Protein AF-A0ABD0PQY0-F1 (afdb_monomer_lite)

Organism: Cirrhinus mrigala (NCBI:txid683832)

Foldseek 3Di:
DEEEFDQDPVPPVRL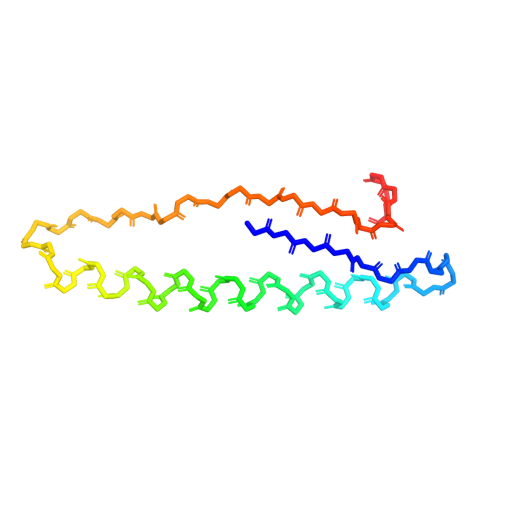VVVVVVVVVVVVVVQVVVQVVVVVVDPDPDRDRDDDDYDYNSNDDPVD

Radius of gyration: 15.74 Å; chains: 1; bounding box: 30×18×43 Å

InterPro domains:
  IPR036691 Endonuclease/exonuclease/phosphatase superfamily [G3DSA:3.60.10.10] (1-63)
  IPR036691 Endonuclease/exonuclease/phosphatase superfamily [SSF56219] (1-63)
  IPR050410 CCR4/nocturin mRNA turnover and transcription [PTHR12121] (1-63)

Structure (mmCIF, N/CA/C/O backbone):
data_AF-A0ABD0PQY0-F1
#
_entry.id   AF-A0ABD0PQY0-F1
#
loop_
_atom_site.group_PDB
_atom_site.id
_atom_site.type_symbol
_atom_site.label_atom_id
_atom_site.label_alt_id
_atom_site.label_comp_id
_atom_site.label_asym_id
_atom_site.label_entity_id
_atom_site.label_seq_id
_atom_site.pdbx_PDB_ins_code
_atom_site.Cartn_x
_atom_site.Cartn_y
_atom_site.Cartn_z
_atom_site.occupancy
_atom_site.B_iso_or_equiv
_atom_site.auth_seq_id
_atom_site.auth_comp_id
_atom_site.auth_asym_id
_atom_site.auth_atom_id
_atom_site.pdbx_PDB_model_num
ATOM 1 N N . ALA A 1 1 ? 1.210 -0.918 9.908 1.00 96.44 1 ALA A N 1
ATOM 2 C CA . ALA A 1 1 ? 1.272 -2.187 9.153 1.00 96.44 1 ALA A CA 1
ATOM 3 C C . ALA A 1 1 ? 2.529 -2.177 8.283 1.00 96.44 1 ALA A C 1
ATOM 5 O O . ALA A 1 1 ? 2.957 -1.085 7.921 1.00 96.44 1 ALA A O 1
ATOM 6 N N . ASN A 1 2 ? 3.131 -3.341 8.007 1.00 97.94 2 ASN A N 1
ATOM 7 C CA . ASN A 1 2 ? 4.328 -3.462 7.165 1.00 97.94 2 ASN A CA 1
ATOM 8 C C . ASN A 1 2 ? 4.133 -4.544 6.092 1.00 97.94 2 ASN A C 1
ATOM 10 O O . ASN A 1 2 ? 3.559 -5.584 6.414 1.00 97.94 2 ASN A O 1
ATOM 14 N N . ALA A 1 3 ? 4.598 -4.311 4.863 1.00 98.38 3 ALA A N 1
ATOM 15 C CA . ALA A 1 3 ? 4.501 -5.265 3.756 1.00 98.38 3 ALA A CA 1
ATOM 16 C C . ALA A 1 3 ? 5.707 -5.187 2.805 1.00 98.38 3 ALA A C 1
ATOM 18 O O . ALA A 1 3 ? 6.383 -4.164 2.716 1.00 98.38 3 ALA A O 1
ATOM 19 N N . HIS A 1 4 ? 5.942 -6.275 2.073 1.00 98.56 4 HIS A N 1
ATOM 20 C CA . HIS A 1 4 ? 6.901 -6.351 0.973 1.00 98.56 4 HIS A CA 1
ATOM 21 C C . HIS A 1 4 ? 6.214 -7.072 -0.193 1.00 98.56 4 HIS A C 1
ATOM 23 O O . HIS A 1 4 ? 5.857 -8.244 -0.061 1.00 98.56 4 HIS A O 1
ATOM 29 N N . MET A 1 5 ? 5.944 -6.349 -1.281 1.00 98.25 5 MET A N 1
ATOM 30 C CA . MET A 1 5 ? 5.211 -6.867 -2.441 1.00 98.25 5 MET A CA 1
ATOM 31 C C . MET A 1 5 ? 6.134 -7.624 -3.393 1.00 98.25 5 MET A C 1
ATOM 33 O O . MET A 1 5 ? 7.358 -7.530 -3.305 1.00 98.25 5 MET A O 1
ATOM 37 N N . HIS A 1 6 ? 5.538 -8.373 -4.319 1.00 98.31 6 HIS A N 1
ATOM 38 C CA . HIS A 1 6 ? 6.271 -9.055 -5.379 1.00 98.31 6 HIS A CA 1
ATOM 39 C C . HIS A 1 6 ? 7.186 -8.089 -6.149 1.00 98.31 6 HIS A C 1
ATOM 41 O O . HIS A 1 6 ? 6.828 -6.933 -6.349 1.00 98.31 6 HIS A O 1
ATOM 47 N N . TRP A 1 7 ? 8.364 -8.551 -6.571 1.00 98.38 7 TRP A N 1
ATOM 48 C CA . TRP A 1 7 ? 9.418 -7.673 -7.090 1.00 98.38 7 TRP A CA 1
ATOM 49 C C . TRP A 1 7 ? 9.456 -7.584 -8.619 1.00 98.38 7 TRP A C 1
ATOM 51 O O . TRP A 1 7 ? 9.809 -6.532 -9.151 1.00 98.38 7 TRP A O 1
ATOM 61 N N . ASP A 1 8 ? 9.057 -8.644 -9.327 1.00 98.00 8 ASP A N 1
ATOM 62 C CA . ASP A 1 8 ? 9.230 -8.744 -10.777 1.00 98.00 8 ASP A CA 1
ATOM 63 C C . ASP A 1 8 ? 8.488 -7.603 -11.511 1.00 98.00 8 ASP A C 1
ATOM 65 O O . ASP A 1 8 ? 7.292 -7.383 -11.268 1.00 98.00 8 ASP A O 1
ATOM 69 N N . PRO A 1 9 ? 9.180 -6.812 -12.355 1.00 96.69 9 PRO A N 1
ATOM 70 C CA . PRO A 1 9 ? 8.578 -5.696 -13.077 1.00 96.69 9 PRO A CA 1
ATOM 71 C C . PRO A 1 9 ? 7.480 -6.111 -14.067 1.00 96.69 9 PRO A C 1
ATOM 73 O O . PRO A 1 9 ? 6.624 -5.277 -14.356 1.00 96.69 9 PRO A O 1
ATOM 76 N N . GLU A 1 10 ? 7.454 -7.358 -14.553 1.00 98.19 10 GLU A N 1
ATOM 77 C CA . GLU A 1 10 ? 6.418 -7.836 -15.486 1.00 98.19 10 GLU A CA 1
ATOM 78 C C . GLU A 1 10 ? 5.058 -8.093 -14.809 1.00 98.19 10 GLU A C 1
ATOM 80 O O . GLU A 1 10 ? 4.050 -8.245 -15.495 1.00 98.19 10 GLU A O 1
ATOM 85 N N . TYR A 1 11 ? 5.001 -8.083 -13.473 1.00 98.25 11 TYR A N 1
ATOM 86 C CA . TYR A 1 11 ? 3.818 -8.460 -12.689 1.00 98.25 11 TYR A CA 1
ATOM 87 C C . TYR A 1 11 ? 3.221 -7.273 -11.918 1.00 98.25 11 TYR A C 1
ATOM 89 O O . TYR A 1 11 ? 3.057 -7.306 -10.692 1.00 98.25 11 TYR A O 1
ATOM 97 N N . SER A 1 12 ? 2.915 -6.180 -12.622 1.00 98.12 12 SER A N 1
ATOM 98 C CA . SER A 1 12 ? 2.259 -5.002 -12.029 1.00 98.12 12 SER A CA 1
ATOM 99 C C . SER A 1 12 ? 0.852 -5.314 -11.500 1.00 98.12 12 SER A C 1
ATOM 101 O O . SER A 1 12 ? 0.447 -4.802 -10.453 1.00 98.12 12 SER A O 1
ATOM 103 N N . ASP A 1 13 ? 0.137 -6.219 -12.164 1.00 98.31 13 ASP A N 1
ATOM 104 C CA . ASP A 1 13 ? -1.166 -6.742 -11.757 1.00 98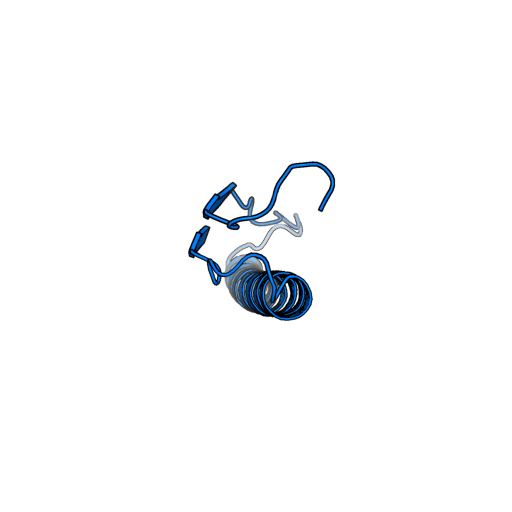.31 13 ASP A CA 1
ATOM 105 C C . ASP A 1 13 ? -1.101 -7.479 -10.410 1.00 98.31 13 ASP A C 1
ATOM 107 O O . ASP A 1 13 ? -1.917 -7.229 -9.519 1.00 98.31 13 ASP A O 1
ATOM 111 N N . VAL A 1 14 ? -0.085 -8.321 -10.212 1.00 98.56 14 VAL A N 1
ATOM 112 C CA . VAL A 1 14 ? 0.143 -9.029 -8.947 1.00 98.56 14 VAL A CA 1
ATOM 113 C C . VAL A 1 14 ? 0.401 -8.036 -7.820 1.00 98.56 14 VAL A C 1
ATOM 115 O O . VAL A 1 14 ? -0.219 -8.151 -6.761 1.00 98.56 14 VAL A O 1
ATOM 118 N N . LYS A 1 15 ? 1.264 -7.035 -8.036 1.00 98.50 15 LYS A N 1
ATOM 119 C CA . LYS A 1 15 ? 1.571 -6.000 -7.030 1.00 98.50 15 LYS A CA 1
ATOM 120 C C . LYS A 1 15 ? 0.320 -5.208 -6.636 1.00 98.50 15 LYS A C 1
ATOM 122 O O . LYS A 1 15 ? 0.086 -4.959 -5.447 1.00 98.50 15 LYS A O 1
ATOM 127 N N . LEU A 1 16 ? -0.520 -4.866 -7.616 1.00 98.56 16 LEU A N 1
ATOM 128 C CA . LEU A 1 16 ? -1.779 -4.157 -7.386 1.00 98.56 16 LEU A CA 1
ATOM 129 C C . LEU A 1 16 ? -2.753 -5.000 -6.555 1.00 98.56 16 LEU A C 1
ATOM 131 O O . LEU A 1 16 ? -3.256 -4.540 -5.526 1.00 98.56 16 LEU A O 1
ATOM 135 N N . VAL A 1 17 ? -2.978 -6.253 -6.957 1.00 98.69 17 VAL A N 1
ATOM 136 C CA . VAL A 1 17 ? -3.880 -7.172 -6.249 1.00 98.69 17 VAL A CA 1
ATOM 137 C C . VAL A 1 17 ? -3.372 -7.452 -4.832 1.00 98.69 17 VAL A C 1
ATOM 139 O O . VAL A 1 17 ? -4.159 -7.414 -3.887 1.00 98.69 17 VAL A O 1
ATOM 142 N N . GLN A 1 18 ? -2.063 -7.644 -4.638 1.00 98.44 18 GLN A N 1
ATOM 143 C CA . GLN A 1 18 ? -1.463 -7.799 -3.307 1.00 98.44 18 GLN A CA 1
ATOM 144 C C . GL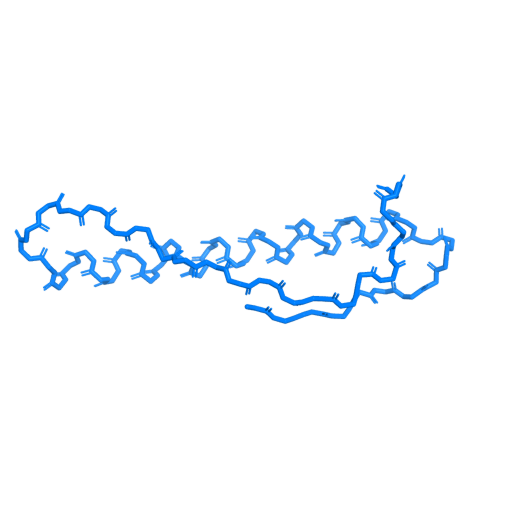N A 1 18 ? -1.704 -6.577 -2.414 1.00 98.44 18 GLN A C 1
ATOM 146 O O . GLN A 1 18 ? -2.109 -6.736 -1.261 1.00 98.44 18 GLN A O 1
ATOM 151 N N . THR A 1 19 ? -1.532 -5.364 -2.948 1.00 98.50 19 THR A N 1
ATOM 152 C CA . THR A 1 19 ? -1.789 -4.118 -2.208 1.00 98.50 19 THR A CA 1
ATOM 153 C C . THR A 1 19 ? -3.258 -4.002 -1.799 1.00 98.50 19 THR A C 1
ATOM 155 O O . THR A 1 19 ? -3.556 -3.685 -0.643 1.00 98.50 19 THR A O 1
ATOM 158 N N . MET A 1 20 ? -4.188 -4.322 -2.706 1.00 98.50 20 MET A N 1
ATOM 159 C CA . MET A 1 20 ? -5.627 -4.310 -2.417 1.00 98.50 20 MET A CA 1
ATOM 160 C C . MET A 1 20 ? -6.014 -5.340 -1.351 1.00 98.50 20 MET A C 1
ATOM 162 O O . MET A 1 20 ? -6.703 -4.999 -0.387 1.00 98.50 20 MET A O 1
ATOM 166 N N . MET A 1 21 ? -5.546 -6.586 -1.489 1.00 98.56 21 MET A N 1
ATOM 167 C CA . MET A 1 21 ? -5.806 -7.650 -0.513 1.00 98.56 21 MET A CA 1
ATOM 168 C C . MET A 1 21 ? -5.259 -7.279 0.866 1.00 98.56 21 MET A C 1
ATOM 170 O O . MET A 1 21 ? -5.953 -7.418 1.874 1.00 98.56 21 MET A O 1
ATOM 174 N N . PHE A 1 22 ? -4.040 -6.744 0.912 1.00 98.56 22 PHE A N 1
ATOM 175 C CA . PHE A 1 22 ? -3.406 -6.334 2.155 1.00 98.56 22 PHE A CA 1
ATOM 176 C C . PHE A 1 22 ? -4.181 -5.213 2.862 1.00 98.56 22 PHE A C 1
ATOM 178 O O . PHE A 1 22 ? -4.469 -5.324 4.055 1.00 98.56 22 PHE A O 1
ATOM 185 N N . LEU A 1 23 ? -4.583 -4.161 2.141 1.00 98.06 23 LEU A N 1
ATOM 186 C CA . LEU A 1 23 ? -5.374 -3.068 2.720 1.00 98.06 23 LEU A CA 1
ATOM 187 C C . LEU A 1 23 ? -6.775 -3.518 3.154 1.00 98.06 23 LEU A C 1
ATOM 189 O O . LEU A 1 23 ? -7.266 -3.048 4.183 1.00 98.06 23 LEU A O 1
ATOM 193 N N . SER A 1 24 ? -7.398 -4.446 2.422 1.00 98.38 24 SER A N 1
ATOM 194 C CA . SER A 1 24 ? -8.672 -5.059 2.815 1.00 98.38 24 SER A CA 1
ATOM 195 C C . SER A 1 24 ? -8.551 -5.779 4.161 1.00 98.38 24 SER A C 1
ATOM 197 O O . SER A 1 24 ? -9.373 -5.572 5.056 1.00 98.38 24 SER A O 1
ATOM 199 N N . GLU A 1 25 ? -7.485 -6.555 4.359 1.00 98.38 25 GLU A N 1
ATOM 200 C CA . GLU A 1 25 ? -7.255 -7.242 5.631 1.00 98.38 25 GLU A CA 1
ATOM 201 C C . GLU A 1 25 ? -6.885 -6.284 6.767 1.00 98.38 25 GLU A C 1
ATOM 203 O O . GLU A 1 25 ? -7.390 -6.424 7.883 1.00 98.38 25 GLU A O 1
ATOM 208 N N . VAL A 1 26 ? -6.092 -5.243 6.495 1.00 97.62 26 VAL A N 1
ATOM 209 C CA . VAL A 1 26 ? -5.812 -4.192 7.487 1.00 97.62 26 VAL A CA 1
ATOM 210 C C . VAL A 1 26 ? -7.100 -3.479 7.909 1.00 97.62 26 VAL A C 1
ATOM 212 O O . VAL A 1 26 ? -7.317 -3.272 9.105 1.00 97.62 26 VAL A O 1
ATOM 215 N N . LYS A 1 27 ? -7.994 -3.162 6.964 1.00 95.56 27 LYS A N 1
ATOM 216 C CA . LYS A 1 27 ? -9.318 -2.601 7.263 1.00 95.56 27 LYS A CA 1
ATOM 217 C C . LYS A 1 27 ? -10.138 -3.556 8.131 1.00 95.56 27 LYS A C 1
ATOM 219 O O . LYS A 1 27 ? -10.676 -3.128 9.148 1.00 95.56 27 LYS A O 1
ATOM 224 N N . ASN A 1 28 ? -10.183 -4.845 7.788 1.00 96.31 28 ASN A N 1
ATOM 225 C CA . ASN A 1 28 ? -10.884 -5.861 8.578 1.00 96.31 28 ASN A CA 1
ATOM 226 C C . ASN A 1 28 ? -10.366 -5.932 10.025 1.00 96.31 28 ASN A C 1
ATOM 228 O O . ASN A 1 28 ? -11.160 -6.080 10.960 1.00 96.31 28 ASN A O 1
ATOM 232 N N . ILE A 1 29 ? -9.050 -5.811 10.227 1.00 95.56 29 ILE A N 1
ATOM 233 C CA . ILE A 1 29 ? -8.422 -5.766 11.556 1.00 95.56 29 ILE A CA 1
ATOM 234 C C . ILE A 1 29 ? -8.838 -4.499 12.310 1.00 95.56 29 ILE A C 1
ATOM 236 O O . ILE A 1 29 ? -9.280 -4.597 13.458 1.00 95.56 29 ILE A O 1
ATOM 240 N N . ILE A 1 30 ? -8.743 -3.330 11.670 1.00 94.00 30 ILE A N 1
ATOM 241 C CA . ILE A 1 30 ? -9.138 -2.045 12.263 1.00 94.00 30 ILE A CA 1
ATOM 242 C C . ILE A 1 30 ? -10.616 -2.072 12.660 1.00 94.00 30 ILE A C 1
ATOM 244 O O . ILE A 1 30 ? -10.939 -1.753 13.798 1.00 94.00 30 ILE A O 1
ATOM 248 N N . ASP A 1 31 ? -11.508 -2.540 11.787 1.00 91.69 31 ASP A N 1
ATOM 249 C CA . ASP A 1 31 ? 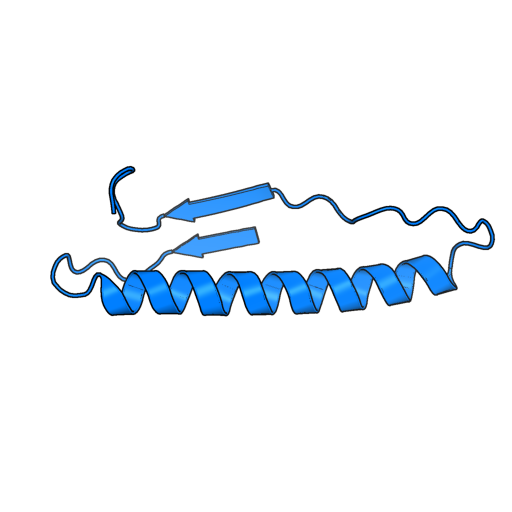-12.948 -2.591 12.054 1.00 91.69 31 ASP A CA 1
ATOM 250 C C . ASP A 1 31 ? -13.279 -3.519 13.236 1.00 91.69 31 ASP A C 1
ATOM 252 O O . ASP A 1 31 ? -14.135 -3.203 14.070 1.00 91.69 31 ASP A O 1
ATOM 256 N N . LYS A 1 32 ? -12.589 -4.664 13.346 1.00 91.69 32 LYS A N 1
ATOM 257 C CA . LYS A 1 32 ? -12.709 -5.573 14.501 1.00 91.69 32 LYS A CA 1
ATOM 258 C C . LYS A 1 32 ? -12.222 -4.902 15.788 1.00 91.69 32 LYS A C 1
ATOM 260 O O . LYS A 1 32 ? -12.933 -4.946 16.794 1.00 91.69 32 LYS A O 1
ATOM 265 N N . ALA A 1 33 ? -11.062 -4.248 15.751 1.00 90.44 33 ALA A N 1
ATOM 266 C CA . ALA A 1 33 ? -10.494 -3.551 16.901 1.00 90.44 33 ALA A CA 1
ATOM 267 C C . ALA A 1 33 ? -11.366 -2.361 17.340 1.00 90.44 33 ALA A C 1
ATOM 269 O O . ALA A 1 33 ? -11.681 -2.232 18.520 1.00 90.44 33 ALA A O 1
ATOM 270 N N . SER A 1 34 ? -11.854 -1.548 16.401 1.00 87.69 34 SER A N 1
ATOM 271 C CA . SER A 1 34 ? -12.752 -0.425 16.678 1.00 87.69 34 SER A CA 1
ATOM 272 C C . SER A 1 34 ? -14.056 -0.876 17.333 1.00 87.69 34 SER A C 1
ATOM 274 O O . SER A 1 34 ? -14.519 -0.222 18.264 1.00 87.69 34 SER A O 1
ATOM 276 N N . ARG A 1 35 ? -14.651 -2.001 16.906 1.00 85.88 35 ARG A N 1
ATOM 277 C CA . ARG A 1 35 ? -15.833 -2.568 17.587 1.00 85.88 35 ARG A CA 1
ATOM 278 C C . ARG A 1 35 ? -15.520 -2.999 19.019 1.00 85.88 35 ARG A C 1
ATOM 280 O O . ARG A 1 35 ? -16.310 -2.713 19.913 1.00 85.88 35 ARG A O 1
ATOM 287 N N . SER A 1 36 ? -14.368 -3.635 19.237 1.00 83.44 36 SER A N 1
ATOM 288 C CA . SER A 1 36 ? -13.934 -4.047 20.577 1.00 83.44 36 SER A CA 1
ATOM 289 C C . SER A 1 36 ? -13.696 -2.852 21.502 1.00 83.44 36 SER A C 1
ATOM 291 O O . SER A 1 36 ? -14.056 -2.914 22.670 1.00 83.44 36 SER A O 1
ATOM 293 N N . LEU A 1 37 ? -13.112 -1.764 20.993 1.00 80.88 37 LEU A N 1
ATOM 294 C CA . LEU A 1 37 ? -12.846 -0.552 21.773 1.00 80.88 37 LEU A CA 1
ATOM 295 C C . LEU A 1 37 ? -14.128 0.230 22.085 1.00 80.88 37 LEU A C 1
ATOM 297 O O . LEU A 1 37 ? -14.273 0.723 23.199 1.00 80.88 37 LEU A O 1
ATOM 301 N N . LYS A 1 38 ? -15.082 0.287 21.144 1.00 73.44 38 LYS A N 1
ATOM 302 C CA . LYS A 1 38 ? -16.396 0.922 21.356 1.00 73.44 38 LYS A CA 1
ATOM 303 C C . LYS A 1 38 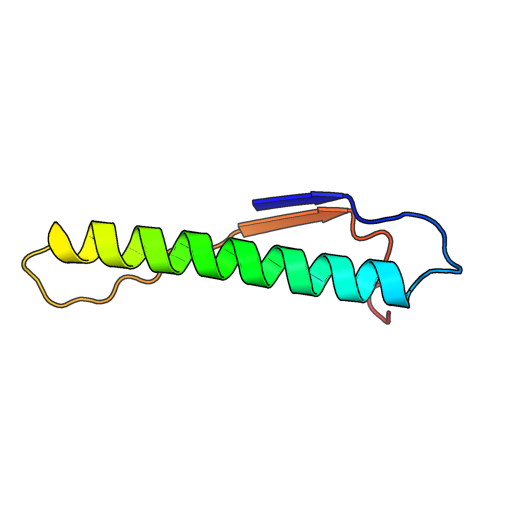? -17.209 0.259 22.466 1.00 73.44 38 LYS A C 1
ATOM 305 O O . LYS A 1 38 ? -17.917 0.955 23.179 1.00 73.44 38 LYS A O 1
ATOM 310 N N . LEU A 1 39 ? -17.108 -1.064 22.626 1.00 63.56 39 LEU A N 1
ATOM 311 C CA . LEU A 1 39 ? -17.761 -1.771 23.735 1.00 63.56 39 LEU A CA 1
ATOM 312 C C . LEU A 1 39 ? -17.188 -1.355 25.103 1.00 63.56 39 LEU A C 1
ATOM 314 O O . LEU A 1 39 ? -17.888 -1.427 26.109 1.00 63.56 39 LEU A O 1
ATOM 318 N N . SER A 1 40 ? -15.936 -0.893 25.134 1.00 61.19 40 SER A N 1
ATOM 319 C CA . SER A 1 40 ? -15.235 -0.478 26.351 1.00 61.19 40 SER A CA 1
ATOM 320 C C . SER A 1 40 ? -15.429 1.005 26.701 1.00 61.19 40 SER A C 1
ATOM 322 O O . SER A 1 40 ? -15.169 1.394 27.838 1.00 61.19 40 SER A O 1
ATOM 324 N N . SER A 1 41 ? -15.872 1.848 25.759 1.00 60.69 41 SER A N 1
ATOM 325 C CA . SER A 1 41 ? -16.042 3.296 25.952 1.00 60.69 41 SER A CA 1
ATOM 326 C C . SER A 1 41 ? -17.523 3.693 26.039 1.00 60.69 41 SER A C 1
ATOM 328 O O . SER A 1 41 ? -18.247 3.628 25.050 1.00 60.69 41 SER A O 1
ATOM 330 N N . VAL A 1 42 ? -17.964 4.162 27.213 1.00 60.25 42 VAL A N 1
ATOM 331 C CA . VAL A 1 42 ? -19.350 4.612 27.489 1.00 60.25 42 VAL A CA 1
ATOM 332 C C . VAL A 1 42 ? -19.698 5.951 26.806 1.00 60.25 42 VAL A C 1
ATOM 334 O O . VAL A 1 42 ? -20.870 6.294 26.669 1.00 60.25 42 VAL A O 1
ATOM 337 N N . SER A 1 43 ? -18.710 6.710 26.326 1.00 55.78 43 SER A N 1
ATOM 338 C CA . SER A 1 43 ? -18.916 7.967 25.596 1.00 55.78 43 SER A CA 1
ATOM 339 C C . SER A 1 43 ? -18.869 7.726 24.085 1.00 55.78 43 SER A C 1
ATOM 341 O O . SER A 1 43 ? -17.868 7.232 23.572 1.00 55.78 43 SER A O 1
ATOM 343 N N . GLY A 1 44 ? -19.945 8.079 23.378 1.00 54.94 44 GLY A N 1
ATOM 344 C CA . GLY A 1 44 ? -20.193 7.821 21.950 1.00 54.94 44 GLY A CA 1
ATOM 345 C C . GLY A 1 44 ? -19.268 8.512 20.937 1.00 54.94 44 GLY A C 1
ATOM 346 O O . GLY A 1 44 ? -19.711 8.828 19.835 1.00 54.94 44 GLY A O 1
ATOM 347 N N . GLU A 1 45 ? -18.000 8.740 21.272 1.00 56.53 45 GLU A N 1
ATOM 348 C CA . GLU A 1 45 ? -17.009 9.288 20.351 1.00 56.53 45 GLU A CA 1
ATOM 349 C C . GLU A 1 45 ? -16.372 8.162 19.531 1.00 56.53 45 GLU A C 1
ATOM 351 O O . GLU A 1 45 ? -15.705 7.257 20.038 1.00 56.53 45 GLU A O 1
ATOM 356 N N . THR A 1 46 ? -16.604 8.186 18.221 1.00 58.25 46 THR A N 1
ATOM 357 C CA . THR A 1 46 ? -16.039 7.213 17.289 1.00 58.25 46 THR A CA 1
ATOM 358 C C . THR A 1 46 ? -14.572 7.534 17.008 1.00 58.25 46 THR A C 1
ATOM 360 O O . THR A 1 46 ? -14.258 8.136 15.983 1.00 58.25 46 THR A O 1
ATOM 363 N N . ASN A 1 47 ? -13.657 7.121 17.887 1.00 63.19 47 ASN A N 1
ATOM 364 C CA . ASN A 1 47 ? -12.228 7.229 17.592 1.00 63.19 47 ASN A CA 1
ATOM 365 C C . ASN A 1 47 ? -11.838 6.213 16.504 1.00 63.19 47 ASN A C 1
ATOM 367 O O . ASN A 1 47 ? -11.853 4.999 16.724 1.00 63.19 47 ASN A O 1
ATOM 371 N N . SER A 1 48 ? -11.522 6.711 15.305 1.00 75.62 48 SER A N 1
ATOM 372 C CA . SER A 1 48 ? -10.919 5.904 14.240 1.00 75.62 48 SER A CA 1
ATOM 373 C C . SER A 1 48 ? -9.494 5.529 14.642 1.00 75.62 48 SER A C 1
ATOM 375 O O . SER A 1 48 ? -8.735 6.384 15.093 1.00 75.62 48 SER A O 1
ATOM 377 N N . ILE A 1 49 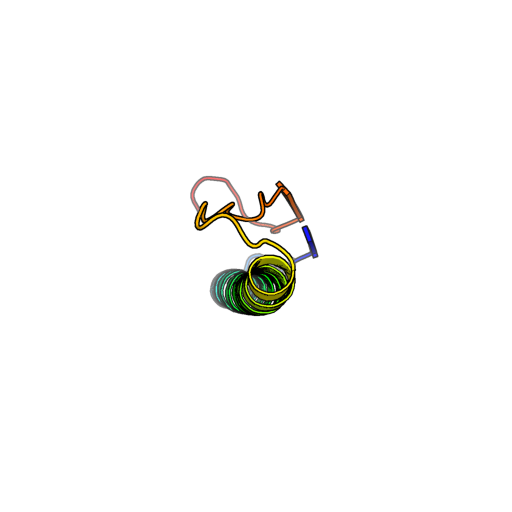? -9.111 4.264 14.469 1.00 90.06 49 ILE A N 1
ATOM 378 C CA . ILE A 1 49 ? -7.741 3.819 14.750 1.00 90.06 49 ILE A CA 1
ATOM 379 C C . ILE A 1 49 ? -6.831 4.361 13.635 1.00 90.06 49 ILE A C 1
ATOM 381 O O . ILE A 1 49 ? -7.090 4.065 12.465 1.00 90.06 49 ILE A O 1
ATOM 385 N N . PRO A 1 50 ? -5.787 5.153 13.947 1.00 93.31 50 PRO A N 1
ATOM 386 C CA . PRO A 1 50 ? -4.868 5.655 12.932 1.00 93.31 50 PRO A CA 1
ATOM 387 C C . PRO A 1 50 ? -4.003 4.521 12.367 1.00 93.31 50 PRO A C 1
ATOM 389 O O . PRO A 1 50 ? -3.582 3.618 13.093 1.00 93.31 50 PRO A O 1
ATOM 392 N N . LEU A 1 51 ? -3.698 4.590 11.070 1.00 94.50 51 LEU A N 1
ATOM 393 C CA . LEU A 1 51 ? -2.849 3.627 10.373 1.00 94.50 51 LEU A CA 1
ATOM 394 C C . LEU A 1 51 ? -1.600 4.319 9.825 1.00 94.50 51 LEU A C 1
ATOM 396 O O . LEU A 1 51 ? -1.697 5.200 8.978 1.00 94.50 51 LEU A O 1
ATOM 400 N N . VAL A 1 52 ? -0.427 3.852 10.252 1.00 97.50 52 VAL A N 1
ATOM 401 C CA . VAL A 1 52 ? 0.843 4.101 9.557 1.00 97.50 52 VAL A CA 1
ATOM 402 C C . VAL A 1 52 ? 1.171 2.867 8.726 1.00 97.50 52 VAL A C 1
ATOM 404 O O . VAL A 1 52 ? 1.233 1.750 9.258 1.00 97.50 52 VAL A O 1
ATOM 407 N N . LEU A 1 53 ? 1.350 3.062 7.423 1.00 97.75 53 LEU A N 1
ATOM 408 C CA . LEU A 1 53 ? 1.729 2.021 6.479 1.00 97.75 53 LEU A CA 1
ATOM 409 C C . LEU A 1 53 ? 3.169 2.248 6.020 1.00 97.75 53 LEU A C 1
ATOM 411 O O . LEU A 1 53 ? 3.463 3.258 5.392 1.00 97.75 53 LEU A O 1
ATOM 415 N N . CYS A 1 54 ? 4.033 1.280 6.304 1.00 98.38 54 CYS A N 1
ATOM 416 C CA . CYS A 1 54 ? 5.342 1.169 5.675 1.00 98.38 54 CYS A CA 1
ATOM 417 C C . CYS A 1 54 ? 5.276 -0.004 4.703 1.00 98.38 54 CYS A C 1
ATOM 419 O O . CYS A 1 54 ? 4.745 -1.053 5.058 1.00 98.38 54 CYS A O 1
ATOM 421 N N . ALA A 1 55 ? 5.772 0.150 3.486 1.00 98.06 55 ALA A N 1
ATOM 422 C CA . ALA A 1 55 ? 5.863 -0.978 2.578 1.00 98.06 55 ALA A CA 1
ATOM 423 C C . ALA A 1 55 ? 6.970 -0.757 1.557 1.00 98.06 55 ALA A C 1
ATOM 425 O O . ALA A 1 55 ? 7.144 0.361 1.072 1.00 98.06 55 ALA A O 1
ATOM 426 N N . ASP A 1 56 ? 7.661 -1.838 1.212 1.00 98.62 56 ASP A N 1
ATOM 427 C CA . ASP A 1 56 ? 8.355 -1.923 -0.066 1.00 98.62 56 ASP A CA 1
ATOM 428 C C . ASP A 1 56 ? 7.364 -2.485 -1.090 1.00 98.62 56 ASP A C 1
ATOM 430 O O . ASP A 1 56 ? 7.027 -3.673 -1.079 1.00 98.62 56 ASP A O 1
ATOM 434 N N . LEU A 1 57 ? 6.806 -1.598 -1.913 1.00 98.50 57 LEU A N 1
ATOM 435 C CA . LEU A 1 57 ? 5.790 -1.969 -2.895 1.00 98.50 57 LEU A CA 1
ATOM 436 C C . LEU A 1 57 ? 6.390 -2.502 -4.198 1.00 98.50 57 LEU A C 1
ATOM 438 O O . LEU A 1 57 ? 5.634 -3.010 -5.021 1.00 98.50 57 LEU A O 1
ATOM 442 N N . ASN A 1 58 ? 7.709 -2.383 -4.407 1.00 98.38 58 ASN A N 1
ATOM 443 C CA . ASN A 1 58 ? 8.342 -2.645 -5.703 1.00 98.38 58 ASN A CA 1
ATOM 444 C C . ASN A 1 58 ? 7.621 -1.947 -6.885 1.00 98.38 58 ASN A C 1
ATOM 446 O O . ASN A 1 58 ? 7.579 -2.474 -8.001 1.00 98.38 58 ASN A O 1
ATOM 450 N N . SER A 1 59 ? 7.055 -0.763 -6.627 1.00 98.31 59 SER A N 1
ATOM 451 C CA . SER A 1 59 ? 6.308 0.070 -7.576 1.00 98.31 59 SER A CA 1
ATOM 452 C C . SER A 1 59 ? 6.818 1.508 -7.521 1.00 98.31 59 SER A C 1
ATOM 454 O O . SER A 1 59 ? 7.149 2.016 -6.446 1.00 98.31 59 SER A O 1
ATOM 456 N N . LEU A 1 60 ? 6.884 2.159 -8.681 1.00 98.25 60 LEU A N 1
ATOM 457 C CA . LEU A 1 60 ? 7.227 3.575 -8.794 1.00 98.25 60 LEU A CA 1
ATOM 458 C C . LEU A 1 60 ? 6.014 4.454 -8.427 1.00 98.25 60 LEU A C 1
ATOM 460 O O . LEU A 1 60 ? 4.888 3.959 -8.377 1.00 98.25 60 LEU A O 1
ATOM 464 N N . PRO A 1 61 ? 6.204 5.762 -8.169 1.00 97.81 61 PRO A N 1
ATOM 465 C CA . PRO A 1 61 ? 5.097 6.657 -7.815 1.00 97.81 61 PRO A CA 1
ATOM 466 C C . PRO A 1 61 ? 4.003 6.809 -8.886 1.00 97.81 61 PRO A C 1
ATOM 468 O O . PRO A 1 61 ? 2.905 7.251 -8.560 1.00 97.81 61 PRO A O 1
ATOM 471 N N . ASP A 1 62 ? 4.306 6.491 -10.144 1.00 96.44 62 ASP A N 1
ATOM 472 C CA . ASP A 1 62 ? 3.423 6.569 -11.314 1.00 96.44 62 ASP A CA 1
ATOM 473 C C . ASP A 1 62 ? 2.854 5.206 -11.757 1.00 96.44 62 ASP A C 1
ATOM 475 O O . ASP A 1 62 ? 2.249 5.120 -12.826 1.00 96.44 62 ASP A O 1
ATOM 479 N N . SER A 1 63 ? 3.064 4.153 -10.955 1.00 91.06 63 SER A N 1
ATOM 480 C CA . SER A 1 63 ? 2.551 2.791 -11.199 1.00 91.06 63 SER A CA 1
ATOM 481 C C . SER A 1 63 ? 1.045 2.640 -10.990 1.00 91.06 63 SER A C 1
ATOM 483 O O . SER A 1 63 ? 0.461 3.396 -10.181 1.00 91.06 63 SER A O 1
#

pLDDT: mean 90.11, std 13.67, range [54.94, 98.69]

Secondary structure (DSSP, 8-state):
-EEE----TT-HHHHHHHHHHHHHHHHHHHHHHHHHHHHH-SS----PPP---EEE-S--TT-

Sequence (63 aa):
ANAHMHWDPEYSDVKLVQTMMFLSEVKNIIDKASRSLKLSSVSGETNSIPLVLCADLNSLPDS